Protein AF-A0A5D0N642-F1 (afdb_monomer)

Solvent-accessible surface area (backbone atoms only — not comparable to full-atom values): 5488 Å² total; per-residue (Å²): 142,86,66,70,70,62,64,48,64,75,60,44,54,64,56,33,59,50,26,50,65,41,88,51,66,59,34,16,53,26,15,46,52,34,44,53,44,52,48,53,48,49,54,50,59,72,63,65,53,91,85,62,79,57,62,70,54,52,51,53,39,54,51,25,53,49,47,30,53,48,34,47,31,75,74,67,41,74,80,82,49,94,80,71,66,70,82,74,84,73,77,76,131

Mean predicted aligned error: 10.46 Å

Foldseek 3Di:
DPPPPVVVLVVCVVVLVVQCVDPDPQSNVLSVQLVVLSVVLVVVVVVVDPPDDCVVSVVSNVVSVVSNVVSVCVVQNDDPGPPPDDPPPPPDD

Secondary structure (DSSP, 8-state):
--SSSTHHHHHTHHHHHHHHT-SSHHHHHHHHHHHHHHHHHHHHHHHT-TT---HHHHHH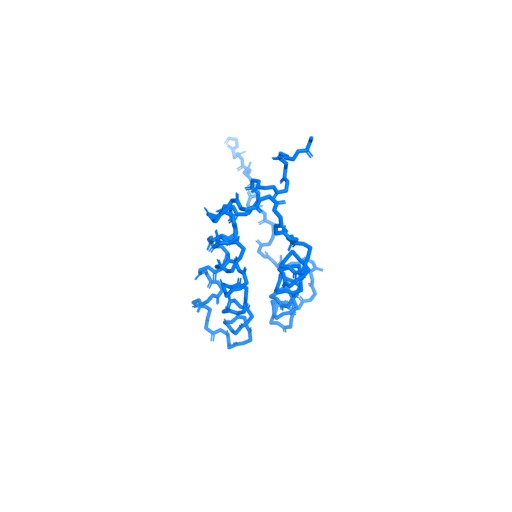HHHHHHHHHHHHHHHH-SSSPTT-S--------

Radius of gyration: 16.3 Å; Cα contacts (8 Å, |Δi|>4): 53; chains: 1; bounding box: 43×40×38 Å

Structure (mmCIF, N/CA/C/O backbone):
data_AF-A0A5D0N642-F1
#
_entry.id   AF-A0A5D0N642-F1
#
loop_
_atom_site.group_PDB
_atom_site.id
_atom_site.type_symbol
_atom_site.label_atom_id
_atom_site.label_alt_id
_atom_site.label_comp_id
_atom_site.label_asym_id
_atom_site.label_entity_id
_atom_site.label_seq_id
_atom_site.pdbx_PDB_ins_code
_atom_site.Cartn_x
_atom_site.Cartn_y
_atom_site.Cartn_z
_atom_site.occupancy
_atom_site.B_iso_or_equiv
_atom_site.auth_seq_id
_atom_site.auth_comp_id
_atom_site.auth_asym_id
_atom_site.auth_atom_id
_atom_site.pdbx_PDB_model_num
ATOM 1 N N . MET A 1 1 ? 1.787 10.768 -24.835 1.00 31.72 1 MET A N 1
ATOM 2 C CA . MET A 1 1 ? 0.779 11.005 -23.782 1.00 31.72 1 MET A CA 1
ATOM 3 C C . MET A 1 1 ? 1.179 10.164 -22.568 1.00 31.72 1 MET A C 1
ATOM 5 O O . MET A 1 1 ? 0.619 9.105 -22.330 1.00 31.72 1 MET A O 1
ATOM 9 N N . ILE A 1 2 ? 2.244 10.592 -21.881 1.00 37.59 2 ILE A N 1
ATOM 10 C CA . ILE A 1 2 ? 2.811 9.983 -20.662 1.00 37.59 2 ILE A CA 1
ATOM 11 C C . ILE A 1 2 ? 2.779 11.100 -19.616 1.00 37.59 2 ILE A C 1
ATOM 13 O O . ILE A 1 2 ? 3.811 11.646 -19.264 1.00 37.59 2 ILE A O 1
ATOM 17 N N . GLU A 1 3 ? 1.594 11.596 -19.259 1.00 36.56 3 GLU A N 1
ATOM 18 C CA . GLU A 1 3 ? 1.528 12.842 -18.468 1.00 36.56 3 GLU A CA 1
ATOM 19 C C . GLU A 1 3 ? 0.594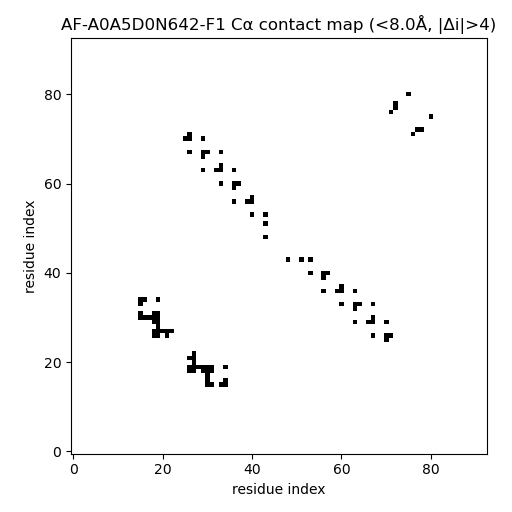 12.771 -17.258 1.00 36.56 3 GLU A C 1
ATOM 21 O O . GLU A 1 3 ? 0.799 13.515 -16.308 1.00 36.56 3 GLU A O 1
ATOM 26 N N . GLU A 1 4 ? -0.341 11.818 -17.182 1.00 40.00 4 GLU A N 1
ATOM 27 C CA . GLU A 1 4 ? -1.217 11.710 -16.000 1.00 40.00 4 GLU A CA 1
ATOM 28 C C . GLU A 1 4 ? -0.904 10.538 -15.063 1.00 40.00 4 GLU A C 1
ATOM 30 O O . GLU A 1 4 ? -1.169 10.630 -13.862 1.00 40.00 4 GLU A O 1
ATOM 35 N N . GLN A 1 5 ? -0.319 9.443 -15.561 1.00 40.00 5 GLN A N 1
ATOM 36 C CA . GLN A 1 5 ? 0.075 8.330 -14.686 1.00 40.00 5 GLN A CA 1
ATOM 37 C C . GLN A 1 5 ? 1.383 8.616 -13.941 1.00 40.00 5 GLN A C 1
ATOM 39 O O . GLN A 1 5 ? 1.475 8.301 -12.756 1.00 40.00 5 GLN A O 1
ATOM 44 N N . ASP A 1 6 ? 2.342 9.278 -14.592 1.00 39.47 6 ASP A N 1
ATOM 45 C CA . ASP A 1 6 ? 3.670 9.560 -14.032 1.00 39.47 6 ASP A CA 1
ATOM 46 C C . ASP A 1 6 ? 3.614 10.613 -12.904 1.00 39.47 6 ASP A C 1
ATOM 48 O O . ASP A 1 6 ? 4.233 10.464 -11.854 1.00 39.47 6 ASP A O 1
ATOM 52 N N . LEU A 1 7 ? 2.734 11.616 -13.020 1.00 36.53 7 LEU A N 1
ATOM 53 C CA . LEU A 1 7 ? 2.523 12.630 -11.974 1.00 36.53 7 LEU A CA 1
ATOM 54 C C . LEU A 1 7 ? 1.867 12.086 -10.690 1.00 36.53 7 LEU A C 1
ATOM 56 O O . LEU A 1 7 ? 1.963 12.710 -9.630 1.00 36.53 7 LEU A O 1
ATOM 60 N N . ARG A 1 8 ? 1.234 10.905 -10.732 1.00 44.44 8 ARG A N 1
ATOM 61 C CA . ARG A 1 8 ? 0.721 10.246 -9.516 1.00 44.44 8 ARG A CA 1
ATOM 62 C C . ARG A 1 8 ? 1.818 9.531 -8.719 1.00 44.44 8 ARG A C 1
ATOM 64 O O . ARG A 1 8 ? 1.622 9.320 -7.519 1.00 44.44 8 ARG A O 1
ATOM 71 N N . PHE A 1 9 ? 2.968 9.211 -9.323 1.00 45.25 9 PHE A N 1
ATOM 72 C CA . PHE A 1 9 ? 4.080 8.536 -8.639 1.00 45.25 9 PHE A CA 1
ATOM 73 C C . PHE A 1 9 ? 4.704 9.400 -7.536 1.00 45.25 9 PHE A C 1
ATOM 75 O O . PHE A 1 9 ? 4.999 8.890 -6.456 1.00 45.25 9 PHE A O 1
ATOM 82 N N . THR A 1 10 ? 4.815 10.716 -7.741 1.00 44.38 10 THR A N 1
ATOM 83 C CA . THR A 1 10 ? 5.340 11.651 -6.726 1.00 44.38 10 THR A CA 1
ATOM 84 C C . THR A 1 10 ? 4.343 11.927 -5.592 1.00 44.38 10 THR A C 1
ATOM 86 O O . THR A 1 10 ? 4.744 12.254 -4.474 1.00 44.38 10 THR A O 1
ATOM 89 N N . SER A 1 11 ? 3.042 11.735 -5.842 1.00 52.50 11 SER A N 1
ATOM 90 C CA . SER A 1 11 ? 1.963 12.050 -4.893 1.00 52.50 11 SER A CA 1
ATOM 91 C C . SER A 1 11 ? 1.639 10.920 -3.905 1.00 52.50 11 SER A C 1
ATOM 93 O O . SER A 1 11 ? 1.119 11.183 -2.817 1.00 52.50 11 SER A O 1
ATOM 95 N N . ASN A 1 12 ? 1.969 9.663 -4.222 1.00 54.66 12 ASN A N 1
ATOM 96 C CA . ASN A 1 12 ? 1.691 8.530 -3.328 1.00 54.66 12 ASN A CA 1
ATOM 97 C C . ASN A 1 12 ? 2.640 8.446 -2.125 1.00 54.66 12 ASN A C 1
ATOM 99 O O . ASN A 1 12 ? 2.287 7.819 -1.126 1.00 54.66 12 ASN A O 1
ATOM 103 N N . SER A 1 13 ? 3.791 9.124 -2.161 1.00 61.41 13 SER A N 1
ATOM 104 C CA . SER A 1 13 ? 4.765 9.153 -1.060 1.00 61.41 13 SER A CA 1
ATOM 105 C C . SER A 1 13 ? 4.123 9.538 0.277 1.00 61.41 13 SER A C 1
ATOM 107 O O . SER A 1 13 ? 4.392 8.917 1.302 1.00 61.41 13 SER A O 1
ATOM 109 N N . GLY A 1 14 ? 3.202 10.510 0.276 1.00 67.50 14 GLY A N 1
ATOM 110 C CA . GLY A 1 14 ? 2.483 10.914 1.487 1.00 67.50 14 GLY A CA 1
ATOM 111 C C . GLY A 1 14 ? 1.555 9.826 2.040 1.00 67.50 14 GLY A C 1
ATOM 112 O O . GL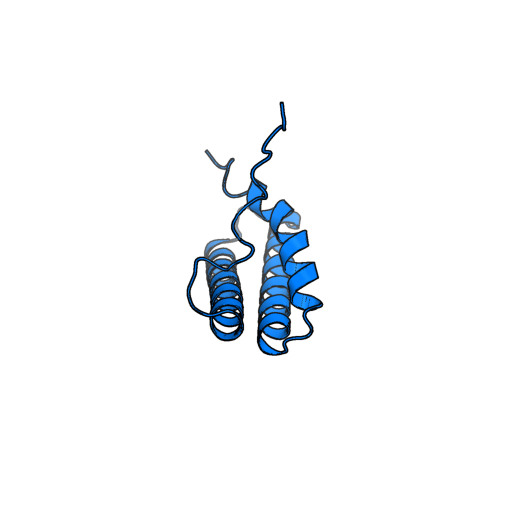Y A 1 14 ? 1.479 9.641 3.253 1.00 67.50 14 GLY A O 1
ATOM 113 N N . ILE A 1 15 ? 0.875 9.082 1.165 1.00 71.25 15 ILE A N 1
ATOM 114 C CA . ILE A 1 15 ? -0.038 7.992 1.546 1.00 71.25 15 ILE A CA 1
ATOM 115 C C . ILE A 1 15 ? 0.762 6.800 2.075 1.00 71.25 15 ILE A C 1
ATOM 117 O O . ILE A 1 15 ? 0.439 6.271 3.136 1.00 71.25 15 ILE A O 1
ATOM 121 N N . VAL A 1 16 ? 1.848 6.439 1.389 1.00 75.88 16 VAL A N 1
ATOM 122 C CA . VAL A 1 16 ? 2.768 5.370 1.797 1.00 75.88 16 VAL A CA 1
ATOM 123 C C . VAL A 1 16 ? 3.349 5.656 3.177 1.00 75.88 16 VAL A C 1
ATOM 125 O O . VAL A 1 16 ? 3.254 4.825 4.076 1.00 75.88 16 VAL A O 1
ATOM 128 N N . MET A 1 17 ? 3.884 6.861 3.387 1.00 78.25 17 MET A N 1
ATOM 129 C CA . MET A 1 17 ? 4.487 7.239 4.666 1.00 78.25 17 MET A CA 1
ATOM 130 C C . MET A 1 17 ? 3.478 7.261 5.819 1.00 78.25 17 MET A C 1
ATOM 132 O O . MET A 1 17 ? 3.848 6.974 6.957 1.00 78.25 17 MET A O 1
ATOM 136 N N . ARG A 1 18 ? 2.209 7.589 5.546 1.00 79.69 18 ARG A N 1
ATOM 137 C CA . ARG A 1 18 ? 1.127 7.497 6.537 1.00 79.69 18 ARG A CA 1
ATOM 138 C C . ARG A 1 18 ? 0.759 6.043 6.830 1.00 79.69 18 ARG A C 1
ATOM 140 O O . ARG A 1 18 ? 0.649 5.692 7.999 1.00 79.69 18 ARG A O 1
ATOM 147 N N . ALA A 1 19 ? 0.641 5.199 5.805 1.00 80.31 19 ALA A N 1
ATOM 148 C CA . ALA A 1 19 ? 0.325 3.779 5.961 1.00 80.31 19 ALA A CA 1
ATOM 149 C C . ALA A 1 19 ? 1.409 3.032 6.755 1.00 80.31 19 ALA A C 1
ATOM 151 O O . ALA A 1 19 ? 1.092 2.312 7.692 1.00 80.31 19 ALA A O 1
ATOM 152 N N . VAL A 1 20 ? 2.694 3.282 6.479 1.00 82.88 20 VAL A N 1
ATOM 153 C CA . VAL A 1 20 ? 3.828 2.693 7.226 1.00 82.88 20 VAL A CA 1
ATOM 154 C C . VAL A 1 20 ? 3.821 3.076 8.715 1.00 82.88 20 VAL A C 1
ATOM 156 O O . VAL A 1 20 ? 4.378 2.359 9.545 1.00 82.88 20 VAL A O 1
ATOM 159 N N . LYS A 1 21 ? 3.190 4.198 9.072 1.00 84.62 21 LYS A N 1
ATOM 160 C CA . LYS A 1 21 ? 3.049 4.670 10.457 1.00 84.62 21 LYS A CA 1
ATOM 161 C C . LYS A 1 21 ? 1.707 4.291 11.092 1.00 84.62 21 LYS A C 1
ATOM 163 O O . LYS A 1 21 ? 1.434 4.738 12.203 1.00 84.62 21 LYS A O 1
ATOM 168 N N . ALA A 1 22 ? 0.868 3.513 10.410 1.00 85.25 22 ALA A N 1
ATOM 169 C CA . ALA A 1 22 ? -0.424 3.109 10.943 1.00 85.25 22 ALA A CA 1
ATOM 170 C C . ALA A 1 22 ? -0.261 2.243 12.202 1.00 85.25 22 ALA A C 1
ATOM 172 O O . ALA A 1 22 ? 0.644 1.411 12.298 1.00 85.25 22 ALA A O 1
ATOM 173 N N . THR A 1 23 ? -1.162 2.445 13.165 1.00 88.88 23 THR A N 1
ATOM 174 C CA . THR A 1 23 ? -1.259 1.611 14.371 1.00 88.88 23 THR A CA 1
ATOM 175 C C . THR A 1 23 ? -1.804 0.223 14.043 1.00 88.88 23 THR A C 1
ATOM 177 O O . THR A 1 23 ? -1.424 -0.750 14.688 1.00 88.88 23 THR A O 1
ATOM 180 N N . ASP A 1 24 ? -2.671 0.131 13.030 1.00 89.38 24 ASP A N 1
ATOM 181 C CA . ASP A 1 24 ? -3.181 -1.147 12.548 1.00 89.38 24 ASP A CA 1
ATOM 182 C C . ASP A 1 24 ? -2.058 -1.952 11.863 1.00 89.38 24 ASP A C 1
ATOM 184 O O . ASP A 1 24 ? -1.417 -1.442 10.933 1.00 89.38 24 ASP A O 1
ATOM 188 N N . PRO A 1 25 ? -1.789 -3.195 12.306 1.00 88.81 25 PRO A N 1
ATOM 189 C CA . PRO A 1 25 ? -0.694 -3.991 11.770 1.00 88.81 25 PRO A CA 1
ATOM 190 C C . PRO A 1 25 ? -0.896 -4.364 10.296 1.00 88.81 25 PRO A C 1
ATOM 192 O O . PRO A 1 25 ? 0.084 -4.361 9.553 1.00 88.81 25 PRO A O 1
ATOM 195 N N . GLY A 1 26 ? -2.131 -4.611 9.847 1.00 88.69 26 GLY A N 1
ATOM 196 C CA . GLY A 1 26 ? -2.425 -4.971 8.457 1.00 88.69 26 GLY A CA 1
ATOM 197 C C . GLY A 1 26 ? -2.177 -3.810 7.494 1.00 88.69 26 GLY A C 1
ATOM 198 O O . GLY A 1 26 ? -1.494 -3.965 6.478 1.00 88.69 26 GLY A O 1
ATOM 199 N N . VAL A 1 27 ? -2.648 -2.613 7.848 1.00 88.50 27 VAL A N 1
ATOM 200 C CA . VAL A 1 27 ? -2.392 -1.378 7.092 1.00 88.50 27 VAL A CA 1
ATOM 201 C C . VAL A 1 27 ? -0.902 -1.034 7.097 1.00 88.50 27 VAL A C 1
ATOM 203 O O . VAL A 1 27 ? -0.360 -0.633 6.064 1.00 88.50 27 VAL A O 1
ATOM 206 N N . ARG A 1 28 ? -0.213 -1.232 8.228 1.00 89.88 28 ARG A N 1
ATOM 207 C CA . ARG A 1 28 ? 1.231 -0.994 8.338 1.00 89.88 28 ARG A CA 1
ATOM 208 C C . ARG A 1 28 ? 2.042 -1.907 7.428 1.00 89.88 28 ARG A C 1
ATOM 210 O O . ARG A 1 28 ? 2.900 -1.419 6.695 1.00 89.88 28 ARG A O 1
ATOM 217 N N . GLU A 1 29 ? 1.774 -3.209 7.450 1.00 90.81 29 GLU A N 1
ATOM 218 C CA . GLU A 1 29 ? 2.459 -4.184 6.596 1.00 90.81 29 GLU A CA 1
ATOM 219 C C . GLU A 1 29 ? 2.193 -3.928 5.111 1.00 90.81 29 GLU A C 1
ATOM 221 O O . GLU A 1 29 ? 3.122 -3.932 4.299 1.00 90.81 29 GLU A O 1
ATOM 226 N N . ALA A 1 30 ? 0.942 -3.642 4.742 1.00 88.44 30 ALA A N 1
ATOM 227 C CA . ALA A 1 30 ? 0.601 -3.285 3.369 1.00 88.44 30 ALA A CA 1
ATOM 228 C C . ALA A 1 30 ? 1.296 -1.982 2.931 1.00 88.44 30 ALA A C 1
ATOM 230 O O . ALA A 1 30 ? 1.827 -1.900 1.821 1.00 88.44 30 ALA A O 1
ATOM 231 N N . GLY A 1 31 ? 1.376 -0.991 3.826 1.00 87.75 31 GLY A N 1
ATOM 232 C CA . GLY A 1 31 ? 2.131 0.243 3.618 1.00 87.75 31 GLY A CA 1
ATOM 233 C C . GLY A 1 31 ? 3.625 -0.002 3.396 1.00 87.75 31 GLY A C 1
ATOM 234 O O . GLY A 1 31 ? 4.214 0.596 2.497 1.00 87.75 31 GLY A O 1
ATOM 235 N N . GLN A 1 32 ? 4.238 -0.914 4.156 1.00 90.31 32 GLN A N 1
ATOM 236 C CA . GLN A 1 32 ? 5.645 -1.297 3.987 1.00 90.31 32 GLN A CA 1
ATOM 237 C C . GLN A 1 32 ? 5.898 -1.986 2.642 1.00 90.31 32 GLN A C 1
ATOM 239 O O . GLN A 1 32 ? 6.871 -1.659 1.962 1.00 90.31 32 GLN A O 1
ATOM 244 N N . ARG A 1 33 ? 5.008 -2.890 2.213 1.00 88.94 33 ARG A N 1
ATOM 245 C CA . ARG A 1 33 ? 5.100 -3.532 0.889 1.00 88.94 33 ARG A CA 1
ATOM 246 C C . ARG A 1 33 ? 5.003 -2.505 -0.235 1.00 88.94 33 ARG A C 1
ATOM 248 O O . ARG A 1 33 ? 5.807 -2.538 -1.163 1.00 88.94 33 ARG A O 1
ATOM 255 N N . LEU A 1 34 ? 4.077 -1.553 -0.122 1.00 87.62 34 LEU A N 1
ATOM 256 C CA . LEU A 1 34 ? 3.960 -0.467 -1.092 1.00 87.62 34 LEU A CA 1
ATOM 257 C C . LEU A 1 34 ? 5.204 0.434 -1.096 1.00 87.62 34 LEU A C 1
ATOM 259 O O . LEU A 1 34 ? 5.654 0.831 -2.169 1.00 87.62 34 LEU A O 1
ATOM 263 N N . ALA A 1 35 ? 5.807 0.707 0.065 1.00 86.88 35 ALA A N 1
ATOM 264 C CA . ALA A 1 35 ? 7.049 1.476 0.163 1.00 86.88 35 ALA A CA 1
ATOM 265 C C . ALA A 1 35 ? 8.222 0.801 -0.564 1.00 86.88 35 ALA A C 1
ATOM 267 O O . ALA A 1 35 ? 8.955 1.475 -1.287 1.00 86.88 35 ALA A O 1
ATOM 268 N N . LEU A 1 36 ? 8.376 -0.518 -0.413 1.00 87.12 36 LEU A N 1
ATOM 269 C CA . LEU A 1 36 ? 9.432 -1.285 -1.080 1.00 87.12 36 LEU A CA 1
ATOM 270 C C . LEU A 1 36 ? 9.306 -1.213 -2.603 1.00 87.12 36 LEU A C 1
ATOM 272 O O . LEU A 1 36 ? 10.261 -0.841 -3.278 1.00 87.12 36 LEU A O 1
ATOM 276 N N . VAL A 1 37 ? 8.113 -1.475 -3.140 1.00 85.62 37 VAL A N 1
ATOM 277 C CA . VAL A 1 37 ? 7.891 -1.436 -4.594 1.00 85.62 37 VAL A CA 1
ATOM 278 C C . VAL A 1 37 ? 7.988 -0.006 -5.142 1.00 85.62 37 VAL A C 1
ATOM 280 O O . VAL A 1 37 ? 8.467 0.203 -6.253 1.00 85.62 37 VAL A O 1
ATOM 283 N N . THR A 1 38 ? 7.596 1.002 -4.353 1.00 82.81 38 THR A N 1
ATOM 284 C CA . THR A 1 38 ? 7.777 2.419 -4.722 1.00 82.81 38 THR A CA 1
ATOM 285 C C . THR A 1 38 ? 9.254 2.786 -4.813 1.00 82.81 38 THR A C 1
ATOM 287 O O . THR A 1 38 ? 9.654 3.477 -5.747 1.00 82.81 38 THR A O 1
ATOM 290 N N . LYS A 1 39 ? 10.077 2.294 -3.881 1.00 83.88 39 LYS A N 1
ATOM 291 C CA . LYS A 1 39 ? 11.528 2.471 -3.937 1.00 83.88 39 LYS A CA 1
ATOM 292 C C . LYS A 1 39 ? 12.120 1.795 -5.173 1.00 83.88 39 LYS A C 1
ATOM 294 O O . LYS A 1 39 ? 12.868 2.440 -5.891 1.00 83.88 39 LYS A O 1
ATOM 299 N N . GLU A 1 40 ? 11.751 0.544 -5.449 1.00 82.88 40 GLU A N 1
ATOM 300 C CA . GLU A 1 40 ? 12.218 -0.174 -6.644 1.00 82.88 40 GLU A CA 1
ATOM 301 C C . GLU A 1 40 ? 11.867 0.580 -7.935 1.00 82.88 40 GLU A C 1
ATOM 303 O O . GLU A 1 40 ? 12.717 0.737 -8.806 1.00 82.88 40 GLU A O 1
ATOM 308 N N . ALA A 1 41 ? 10.643 1.105 -8.043 1.00 79.88 41 ALA A N 1
ATOM 309 C CA . ALA A 1 41 ? 10.233 1.921 -9.185 1.00 79.88 41 ALA A CA 1
ATOM 310 C C . ALA A 1 41 ? 11.036 3.226 -9.295 1.00 79.88 41 ALA A C 1
ATOM 312 O O . ALA A 1 41 ? 11.467 3.586 -10.388 1.00 79.88 41 ALA A O 1
ATOM 313 N N . GLY A 1 42 ? 11.277 3.908 -8.170 1.00 77.75 42 GLY A N 1
ATOM 314 C CA . GLY A 1 42 ? 12.116 5.106 -8.123 1.00 77.75 42 GLY A CA 1
ATOM 315 C C . GLY A 1 42 ? 13.562 4.827 -8.534 1.00 77.75 42 GLY A C 1
ATOM 316 O O . GLY A 1 42 ? 14.127 5.577 -9.323 1.00 77.75 42 GLY A O 1
ATOM 317 N N . ASP A 1 43 ? 14.141 3.717 -8.074 1.00 82.69 43 ASP A N 1
ATOM 318 C CA . ASP A 1 43 ? 15.498 3.302 -8.436 1.00 82.69 43 ASP A CA 1
ATOM 319 C C . ASP A 1 43 ? 15.605 2.993 -9.944 1.00 82.69 43 ASP A C 1
ATOM 321 O O . ASP A 1 43 ? 16.606 3.338 -10.574 1.00 82.69 43 ASP A O 1
ATOM 325 N N . LEU A 1 44 ? 14.572 2.390 -10.549 1.00 79.31 44 LEU A N 1
ATOM 326 C CA . LEU A 1 44 ? 14.510 2.162 -11.999 1.00 79.31 44 LEU A CA 1
ATOM 327 C C . LEU A 1 44 ? 14.355 3.467 -12.789 1.00 79.31 44 LEU A C 1
ATOM 329 O O . LEU A 1 44 ? 15.042 3.650 -13.793 1.00 79.31 44 LEU A O 1
ATOM 333 N N . PHE A 1 45 ? 13.514 4.388 -12.315 1.00 74.69 45 PHE A N 1
ATOM 334 C CA . PHE A 1 45 ? 13.352 5.710 -12.921 1.00 74.69 45 PHE A CA 1
ATOM 335 C C . PHE A 1 45 ? 14.663 6.507 -12.893 1.00 74.69 45 PHE A C 1
ATOM 337 O O . PHE A 1 45 ? 15.073 7.065 -13.906 1.00 74.69 45 PHE A O 1
ATOM 344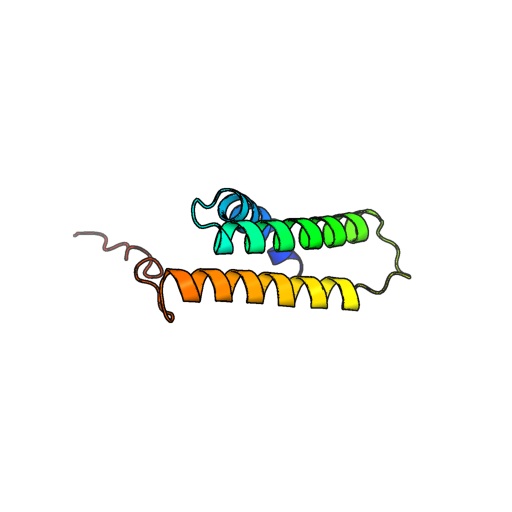 N N . VAL A 1 46 ? 15.368 6.506 -11.755 1.00 75.44 46 VAL A N 1
ATOM 345 C CA . VAL A 1 46 ? 16.667 7.183 -11.601 1.00 75.44 46 VAL A CA 1
ATOM 346 C C . VAL A 1 46 ? 17.738 6.562 -12.497 1.00 75.44 46 VAL A C 1
ATOM 348 O O . VAL A 1 46 ? 18.562 7.288 -13.051 1.00 75.44 46 VAL A O 1
ATOM 351 N N . ARG A 1 47 ? 17.736 5.232 -12.662 1.00 77.94 47 ARG A N 1
ATOM 352 C CA . ARG A 1 47 ? 18.660 4.547 -13.580 1.00 77.94 47 ARG A CA 1
ATOM 353 C C . ARG A 1 47 ? 18.440 4.944 -15.039 1.00 77.94 47 ARG A C 1
ATOM 355 O O . ARG A 1 47 ? 19.411 4.913 -15.788 1.00 77.94 47 ARG A O 1
ATOM 362 N N . ASN A 1 48 ? 17.215 5.331 -15.412 1.00 69.31 48 ASN A N 1
ATOM 363 C CA . ASN A 1 48 ? 16.846 5.844 -16.736 1.00 69.31 48 ASN A CA 1
ATOM 364 C C . ASN A 1 48 ? 17.405 4.994 -17.896 1.00 69.31 48 ASN A C 1
ATOM 366 O O . ASN A 1 48 ? 17.905 5.516 -18.893 1.00 69.31 48 ASN A O 1
ATOM 370 N N . ASP A 1 49 ? 17.373 3.671 -17.728 1.00 75.44 49 ASP A N 1
ATOM 371 C CA . ASP A 1 49 ? 17.850 2.719 -18.725 1.00 75.44 49 ASP A CA 1
ATOM 372 C C . ASP A 1 49 ? 16.698 2.383 -19.692 1.00 75.44 49 ASP A C 1
ATOM 374 O O . ASP A 1 49 ? 15.710 1.772 -19.271 1.00 75.44 49 ASP A O 1
ATOM 378 N N . PRO A 1 50 ? 16.792 2.761 -20.981 1.00 71.44 50 PRO A N 1
ATOM 379 C CA . PRO A 1 50 ? 15.731 2.534 -21.961 1.00 71.44 50 PRO A CA 1
ATOM 380 C C . PRO A 1 50 ? 15.517 1.050 -22.305 1.00 71.44 50 PRO A C 1
ATOM 382 O O . PRO A 1 50 ? 14.521 0.722 -22.948 1.00 71.44 50 PRO A O 1
ATOM 385 N N . GLY A 1 51 ? 16.428 0.154 -21.909 1.00 79.56 51 GLY A N 1
ATOM 386 C CA . GLY A 1 51 ? 16.284 -1.294 -22.075 1.00 79.56 51 GLY A CA 1
ATOM 387 C C . GLY A 1 51 ? 15.531 -1.985 -20.935 1.00 79.56 51 GLY A C 1
ATOM 388 O O . GLY A 1 51 ? 15.256 -3.183 -21.027 1.00 79.56 51 GLY A O 1
ATOM 389 N N . VAL A 1 52 ? 15.201 -1.266 -19.858 1.00 80.25 52 VAL A N 1
ATOM 390 C CA . VAL A 1 52 ? 14.502 -1.841 -18.707 1.00 80.25 52 VAL A CA 1
ATOM 391 C C . VAL A 1 52 ? 13.000 -1.907 -18.966 1.00 80.25 52 VAL A C 1
ATOM 393 O O . VAL A 1 52 ? 12.330 -0.891 -19.142 1.00 80.25 52 VAL A O 1
ATOM 396 N N . ASP A 1 53 ? 12.449 -3.118 -18.894 1.00 79.44 53 ASP A N 1
ATOM 397 C CA . ASP A 1 53 ? 11.005 -3.326 -18.856 1.00 79.44 53 ASP A CA 1
ATOM 398 C C . ASP A 1 53 ? 10.434 -2.929 -17.483 1.00 79.44 53 ASP A C 1
ATOM 40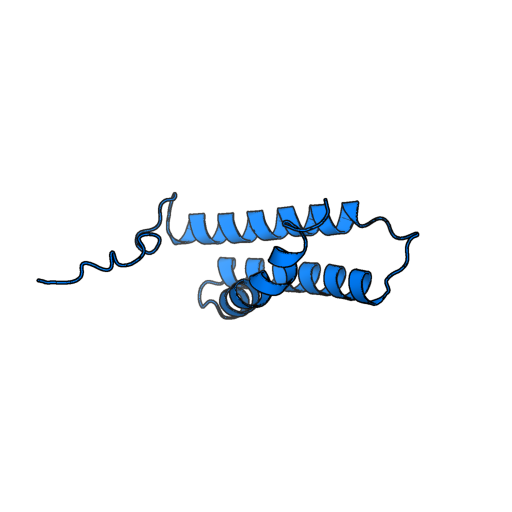0 O O . ASP A 1 53 ? 10.712 -3.551 -16.453 1.00 79.44 53 ASP A O 1
ATOM 404 N N . LEU A 1 54 ? 9.608 -1.882 -17.473 1.00 80.00 54 LEU A N 1
ATOM 405 C CA . LEU A 1 54 ? 8.923 -1.383 -16.278 1.00 80.00 54 LEU A CA 1
ATOM 406 C C . LEU A 1 54 ? 7.635 -2.159 -15.958 1.00 80.00 54 LEU A C 1
ATOM 408 O O . LEU A 1 54 ? 7.090 -2.010 -14.861 1.00 80.00 54 LEU A O 1
ATOM 412 N N . GLY A 1 55 ? 7.143 -2.999 -16.875 1.00 83.50 55 GLY A N 1
ATOM 413 C CA . GLY A 1 55 ? 5.901 -3.761 -16.737 1.00 83.50 55 GLY A CA 1
ATOM 414 C C . GLY A 1 55 ? 5.808 -4.566 -15.434 1.00 83.50 55 GLY A C 1
ATOM 415 O O . GLY A 1 55 ? 4.843 -4.382 -14.684 1.00 83.50 55 GLY A O 1
ATOM 416 N N . PRO A 1 56 ? 6.812 -5.394 -15.085 1.00 86.31 56 PRO A N 1
ATOM 417 C CA . PRO A 1 56 ? 6.813 -6.170 -13.843 1.00 86.31 56 PRO A CA 1
ATOM 418 C C . PRO A 1 56 ? 6.792 -5.312 -12.571 1.00 86.31 56 PRO A C 1
ATOM 420 O O . PRO A 1 56 ? 6.193 -5.689 -11.561 1.00 86.31 56 PRO A O 1
ATOM 423 N N . THR A 1 57 ? 7.446 -4.151 -12.590 1.00 83.94 57 THR A N 1
ATOM 424 C CA . THR A 1 57 ? 7.462 -3.226 -11.447 1.00 83.94 57 THR A CA 1
ATOM 425 C C . THR A 1 57 ? 6.122 -2.507 -11.307 1.00 83.94 57 THR A C 1
ATOM 427 O O . THR A 1 57 ? 5.582 -2.428 -10.203 1.00 83.94 57 THR A O 1
ATOM 430 N N . ASN A 1 58 ? 5.516 -2.092 -12.420 1.00 81.50 58 ASN A N 1
ATOM 431 C CA . ASN A 1 58 ? 4.178 -1.501 -12.438 1.00 81.50 58 ASN A CA 1
ATOM 432 C C . ASN A 1 58 ? 3.101 -2.492 -11.969 1.00 81.50 58 ASN A C 1
ATOM 434 O O . ASN A 1 58 ? 2.213 -2.113 -11.203 1.00 81.50 58 ASN A O 1
ATOM 438 N N . ALA A 1 59 ? 3.200 -3.767 -12.360 1.00 87.06 59 ALA A N 1
ATOM 439 C CA . ALA A 1 59 ? 2.296 -4.820 -11.895 1.00 87.06 59 ALA A CA 1
ATOM 440 C C . ALA A 1 59 ? 2.380 -5.006 -10.371 1.00 87.06 59 ALA A C 1
ATOM 442 O O . ALA A 1 59 ? 1.364 -4.926 -9.678 1.00 87.06 59 ALA A O 1
ATOM 443 N N . ARG A 1 60 ? 3.600 -5.139 -9.830 1.00 85.38 60 ARG A N 1
ATOM 444 C CA . ARG A 1 60 ? 3.826 -5.226 -8.377 1.00 85.38 60 ARG A CA 1
ATOM 445 C C . ARG A 1 60 ? 3.312 -3.994 -7.636 1.00 85.38 60 ARG A C 1
ATOM 447 O O . ARG A 1 60 ? 2.815 -4.116 -6.518 1.00 85.38 60 ARG A O 1
ATOM 454 N N . MET A 1 61 ? 3.402 -2.814 -8.246 1.00 84.31 61 MET A N 1
ATOM 455 C CA . MET A 1 61 ? 2.898 -1.586 -7.640 1.00 84.31 61 MET A CA 1
ATOM 456 C C . MET A 1 61 ? 1.371 -1.571 -7.575 1.00 84.31 61 MET A C 1
ATOM 458 O O . MET A 1 61 ? 0.812 -1.250 -6.525 1.00 84.31 61 MET A O 1
ATOM 462 N N . ALA A 1 62 ? 0.698 -1.957 -8.660 1.00 85.12 62 ALA A N 1
ATOM 463 C CA . ALA A 1 62 ? -0.756 -2.076 -8.687 1.00 85.12 62 ALA A CA 1
ATOM 464 C C . ALA A 1 62 ? -1.254 -3.089 -7.643 1.00 85.12 62 ALA A C 1
ATOM 466 O O . ALA A 1 62 ? -2.227 -2.824 -6.933 1.00 85.12 62 ALA A O 1
ATOM 467 N N . ASP A 1 63 ? -0.554 -4.212 -7.491 1.00 87.50 63 ASP A N 1
ATOM 468 C CA . ASP A 1 63 ? -0.890 -5.224 -6.490 1.00 87.50 63 ASP A CA 1
ATOM 469 C C . ASP A 1 63 ? -0.652 -4.728 -5.060 1.00 87.50 63 ASP A C 1
ATOM 471 O O . ASP A 1 63 ? -1.502 -4.929 -4.191 1.00 87.50 63 ASP A O 1
ATOM 475 N N . ALA A 1 64 ? 0.437 -3.998 -4.805 1.00 88.06 64 ALA A N 1
ATOM 476 C CA . ALA A 1 64 ? 0.687 -3.397 -3.497 1.00 88.06 64 ALA A CA 1
ATOM 477 C C . ALA A 1 64 ? -0.361 -2.324 -3.135 1.00 88.06 64 ALA A C 1
ATOM 479 O O . ALA A 1 64 ? -0.825 -2.269 -1.994 1.00 88.06 64 ALA A O 1
ATOM 480 N N . GLN A 1 65 ? -0.792 -1.509 -4.105 1.00 87.06 65 GLN A N 1
ATOM 481 C CA . GLN A 1 65 ? -1.879 -0.541 -3.918 1.00 87.06 65 GLN A CA 1
ATOM 482 C C . GLN A 1 65 ? -3.213 -1.233 -3.613 1.00 87.06 65 GLN A C 1
ATOM 484 O O . GLN A 1 65 ? -3.932 -0.809 -2.707 1.00 87.06 65 GLN A O 1
ATOM 489 N N . ARG A 1 66 ? -3.537 -2.316 -4.333 1.00 88.00 66 ARG A N 1
ATOM 490 C CA . ARG A 1 66 ? -4.727 -3.138 -4.060 1.00 88.00 66 ARG A CA 1
ATOM 491 C C . ARG A 1 66 ? -4.664 -3.780 -2.679 1.00 88.00 66 ARG A C 1
ATOM 493 O O . ARG A 1 66 ? -5.666 -3.761 -1.973 1.00 88.00 66 ARG A O 1
ATOM 500 N N . GLY A 1 67 ? -3.501 -4.287 -2.274 1.00 88.31 67 GLY A N 1
ATOM 501 C CA . GLY A 1 67 ? -3.286 -4.856 -0.944 1.00 88.31 67 GLY A CA 1
ATOM 502 C C . GLY A 1 67 ? -3.527 -3.838 0.170 1.00 88.31 67 GLY A C 1
ATOM 503 O O . GLY A 1 67 ? -4.238 -4.134 1.126 1.00 88.31 67 GLY A O 1
ATOM 504 N N . LEU A 1 68 ? -3.019 -2.611 0.015 1.00 88.00 68 LEU A N 1
ATOM 505 C CA . LEU A 1 68 ? -3.283 -1.526 0.963 1.00 88.00 68 LEU A CA 1
ATOM 506 C C . LEU A 1 68 ? -4.770 -1.153 1.011 1.00 88.00 68 LEU A C 1
ATOM 508 O O . LEU A 1 68 ? -5.325 -0.975 2.092 1.00 88.00 68 LEU A O 1
ATOM 512 N N . LEU A 1 69 ? -5.433 -1.072 -0.145 1.00 88.19 69 LEU A N 1
ATOM 513 C CA . LEU A 1 69 ? -6.871 -0.813 -0.205 1.00 88.19 69 LEU A CA 1
ATOM 514 C C . LEU A 1 69 ? -7.684 -1.925 0.476 1.00 88.19 69 LEU A C 1
ATOM 516 O O . LEU A 1 69 ? -8.661 -1.619 1.159 1.00 88.19 69 LEU A O 1
ATOM 520 N N . SER A 1 70 ? -7.279 -3.187 0.313 1.00 88.56 70 SER A N 1
ATOM 521 C CA . SER A 1 70 ? -7.899 -4.334 0.984 1.00 88.56 70 SER A CA 1
ATOM 522 C C . SER A 1 70 ? -7.741 -4.231 2.495 1.00 88.56 70 SER A C 1
ATOM 524 O O . SER A 1 70 ? -8.744 -4.252 3.191 1.00 88.56 70 SER A O 1
ATOM 526 N N . ALA A 1 71 ? -6.525 -3.991 2.996 1.00 88.44 71 ALA A N 1
ATOM 527 C CA . ALA A 1 71 ? -6.277 -3.840 4.431 1.00 88.44 71 ALA A CA 1
ATOM 528 C C . ALA A 1 71 ? -7.109 -2.700 5.047 1.00 88.44 71 ALA A C 1
ATOM 530 O O . ALA A 1 71 ? -7.705 -2.854 6.110 1.00 88.44 71 ALA A O 1
ATOM 531 N N . CYS A 1 72 ? -7.221 -1.565 4.350 1.00 86.25 72 CYS A N 1
ATOM 532 C CA . CYS A 1 72 ? -8.105 -0.483 4.781 1.00 86.25 72 CYS A CA 1
ATOM 533 C C . CYS A 1 72 ? -9.593 -0.879 4.731 1.00 86.25 72 CYS A C 1
ATOM 535 O O . CYS A 1 72 ? -10.370 -0.414 5.557 1.00 86.25 72 CYS A O 1
ATOM 537 N N . THR A 1 73 ? -10.006 -1.714 3.774 1.00 86.25 73 THR A N 1
ATOM 538 C CA . THR A 1 73 ? -11.392 -2.206 3.667 1.00 86.25 73 THR A CA 1
ATOM 539 C C . THR A 1 73 ? -11.715 -3.198 4.783 1.00 86.25 73 THR A C 1
ATOM 541 O O . THR A 1 73 ? -12.801 -3.136 5.345 1.00 86.25 73 THR A O 1
ATOM 544 N N . ASP A 1 74 ? -10.768 -4.055 5.156 1.00 88.31 74 ASP A N 1
ATOM 545 C CA . ASP A 1 74 ? -10.920 -4.984 6.278 1.00 88.31 74 ASP A CA 1
ATOM 546 C C . ASP A 1 74 ? -11.029 -4.226 7.612 1.00 88.31 74 ASP A C 1
ATOM 548 O O . ASP A 1 74 ? -11.807 -4.609 8.484 1.00 88.31 74 ASP A O 1
ATOM 552 N N . LEU A 1 75 ? -10.303 -3.109 7.749 1.00 86.38 75 LEU A N 1
ATOM 553 C CA . LEU A 1 75 ? -10.319 -2.267 8.947 1.00 86.38 75 LEU A CA 1
ATOM 554 C C . LEU A 1 75 ? -11.566 -1.372 9.057 1.00 86.38 75 LEU A C 1
ATOM 556 O O . LEU A 1 75 ? -12.149 -1.251 10.133 1.00 86.38 75 LEU A O 1
ATOM 560 N N . PHE A 1 76 ? -11.954 -0.698 7.971 1.00 85.19 76 PHE A N 1
ATOM 561 C CA . PHE A 1 76 ? -13.008 0.327 7.982 1.00 85.19 76 PHE A CA 1
ATOM 562 C C . PHE A 1 76 ? -14.339 -0.137 7.376 1.00 85.19 76 PHE A C 1
ATOM 564 O O . PHE A 1 76 ? -15.307 0.624 7.371 1.00 85.19 76 PHE A O 1
ATOM 571 N N . GLY A 1 77 ? -14.403 -1.362 6.855 1.00 84.00 77 GLY A N 1
ATOM 572 C CA . GLY A 1 77 ? -15.539 -1.876 6.098 1.00 84.00 77 GLY A CA 1
ATOM 573 C C . GLY A 1 77 ? -15.543 -1.435 4.630 1.00 84.00 77 GLY A C 1
ATOM 574 O O . GLY A 1 77 ? -14.631 -0.764 4.130 1.00 84.00 77 GLY A O 1
ATOM 575 N N . ALA A 1 78 ? -16.598 -1.837 3.914 1.00 83.06 78 ALA A N 1
ATOM 576 C CA . ALA A 1 78 ? -16.778 -1.506 2.504 1.00 83.06 78 ALA A CA 1
ATOM 577 C C . ALA A 1 78 ? -16.888 0.013 2.282 1.00 83.06 78 ALA A C 1
ATOM 579 O O . ALA A 1 78 ? -17.481 0.741 3.075 1.00 83.06 78 ALA A O 1
ATOM 580 N N . ARG A 1 79 ? -16.325 0.490 1.167 1.00 76.69 79 ARG A N 1
ATOM 581 C CA . ARG A 1 79 ? -16.427 1.895 0.740 1.00 76.69 79 ARG A CA 1
ATOM 582 C C . ARG A 1 79 ? -17.885 2.268 0.395 1.00 76.69 79 ARG A C 1
ATOM 584 O O . ARG A 1 79 ? -18.607 1.398 -0.094 1.00 76.69 79 ARG A O 1
ATOM 591 N N . PRO A 1 80 ? -18.286 3.550 0.521 1.00 74.69 80 PRO A N 1
A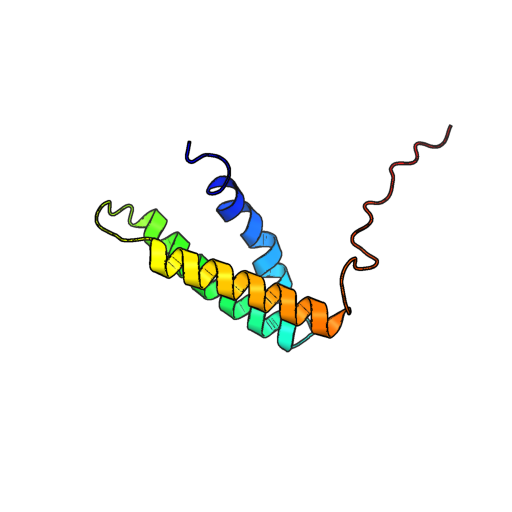TOM 592 C CA . PRO A 1 80 ? -17.470 4.711 0.895 1.00 74.69 80 PRO A CA 1
ATOM 593 C C . PRO A 1 80 ? -17.197 4.786 2.402 1.00 74.69 80 PRO A C 1
ATOM 595 O O . PRO A 1 80 ? -18.066 4.509 3.220 1.00 74.69 80 PRO A O 1
ATOM 598 N N . TRP A 1 81 ? -15.976 5.173 2.772 1.00 74.50 81 TRP A N 1
ATOM 599 C CA . TRP A 1 81 ? -15.614 5.344 4.180 1.00 74.50 81 TRP A CA 1
ATOM 600 C C . TRP A 1 81 ? -16.131 6.684 4.720 1.00 74.50 81 TRP A C 1
ATOM 602 O O . TRP A 1 81 ? -16.137 7.666 3.974 1.00 74.50 81 TRP A O 1
ATOM 612 N N . PRO A 1 82 ? -16.481 6.784 6.015 1.00 67.25 82 PRO A N 1
ATOM 613 C CA . PRO A 1 82 ? -17.123 7.974 6.592 1.00 67.25 82 PRO A CA 1
ATOM 614 C C . PRO A 1 82 ? -16.279 9.261 6.524 1.00 67.25 82 PRO A C 1
ATOM 616 O O . PRO A 1 82 ? -16.792 10.349 6.734 1.00 67.25 82 PRO A O 1
ATOM 619 N N . PHE A 1 83 ? -14.987 9.160 6.209 1.00 70.81 83 PHE A N 1
ATOM 620 C CA . PHE A 1 83 ? -14.055 10.283 6.048 1.00 70.81 83 PHE A CA 1
ATOM 621 C C . PHE A 1 83 ? -13.742 10.621 4.577 1.00 70.81 83 PHE A C 1
ATOM 623 O O . PHE A 1 83 ? -12.838 11.409 4.302 1.00 70.81 83 PHE A O 1
ATOM 630 N N . THR A 1 84 ? -14.441 10.003 3.616 1.00 62.75 84 THR A N 1
ATOM 631 C CA . THR A 1 84 ? -14.299 10.333 2.183 1.00 62.75 84 THR A CA 1
ATOM 632 C C . THR A 1 84 ? -15.175 11.502 1.734 1.00 62.75 84 THR A C 1
ATOM 634 O O . THR A 1 84 ? -14.931 12.060 0.663 1.00 62.75 84 THR A O 1
ATOM 637 N N . GLU A 1 85 ? -16.122 11.942 2.564 1.00 55.66 85 GLU A N 1
ATOM 638 C CA . GLU A 1 85 ? -16.802 13.218 2.365 1.00 55.66 85 GLU A CA 1
ATOM 639 C C . GLU A 1 85 ? -15.818 14.348 2.691 1.00 55.66 85 GLU A C 1
ATOM 641 O O . GLU A 1 85 ? -15.431 14.557 3.842 1.00 55.66 85 GLU A O 1
ATOM 646 N N . LYS A 1 86 ? -15.361 15.082 1.665 1.00 52.69 86 LYS A N 1
ATOM 647 C CA . LYS A 1 86 ? -14.725 16.384 1.905 1.00 52.69 86 LYS A CA 1
ATOM 648 C C . LYS A 1 86 ? -15.714 17.221 2.722 1.00 52.69 86 LYS A C 1
ATOM 650 O O . LYS A 1 86 ? -16.893 17.211 2.364 1.00 52.69 86 LYS A O 1
ATOM 655 N N . PRO A 1 87 ? -15.276 17.972 3.751 1.00 46.53 87 PRO A N 1
ATOM 656 C CA . PRO A 1 87 ? -16.150 18.961 4.357 1.00 46.53 87 PRO A CA 1
ATOM 657 C C . PRO A 1 87 ? -16.632 19.866 3.228 1.00 46.53 87 PRO A C 1
ATOM 659 O O . PRO A 1 87 ? -15.826 20.515 2.556 1.00 46.53 87 PRO A O 1
ATOM 662 N N . SER A 1 88 ? -17.936 19.821 2.957 1.00 44.12 88 SER A N 1
ATOM 663 C CA . SER A 1 88 ? -18.566 20.759 2.047 1.00 44.12 88 SER A CA 1
ATOM 664 C C . SER A 1 88 ? -18.202 22.129 2.596 1.00 44.12 88 SER A C 1
ATOM 666 O O . SER A 1 88 ? -18.498 22.420 3.757 1.00 44.12 88 SER A O 1
ATOM 668 N N . THR A 1 89 ? -17.482 22.942 1.827 1.00 49.78 89 THR A N 1
ATOM 669 C CA . THR A 1 89 ? -17.294 24.355 2.149 1.00 49.78 89 THR A CA 1
ATOM 670 C C . THR A 1 89 ? -18.656 25.014 1.983 1.00 49.78 89 TH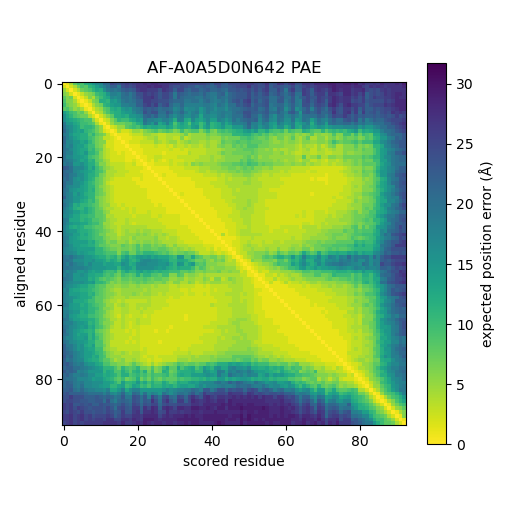R A C 1
ATOM 672 O O . THR A 1 89 ? -18.934 25.662 0.978 1.00 49.78 89 THR A O 1
ATOM 675 N N . ALA A 1 90 ? -19.545 24.769 2.941 1.00 46.97 90 ALA A N 1
ATOM 676 C CA . ALA A 1 90 ? -20.733 25.554 3.156 1.00 46.97 90 ALA A CA 1
ATOM 677 C C . ALA A 1 90 ? -20.230 26.890 3.698 1.00 46.97 90 ALA A C 1
ATOM 679 O O . ALA A 1 90 ? -20.047 27.076 4.899 1.00 46.97 90 ALA A O 1
ATOM 680 N N . THR A 1 91 ? -19.900 27.786 2.772 1.00 46.97 91 THR A N 1
ATOM 681 C CA . THR A 1 91 ? -19.849 29.217 3.033 1.00 46.97 91 THR A CA 1
ATOM 682 C C . THR A 1 91 ? -21.193 29.592 3.651 1.00 46.97 91 THR A C 1
ATOM 684 O O . THR A 1 91 ? -22.213 29.586 2.964 1.00 46.97 91 THR A O 1
ATOM 687 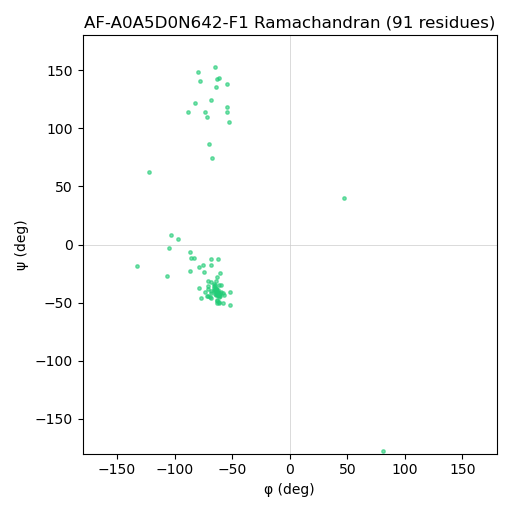N N . SER A 1 92 ? -21.206 29.827 4.962 1.00 42.91 92 SER A N 1
ATOM 688 C CA . SER A 1 92 ? -22.339 30.454 5.634 1.00 42.91 92 SER A CA 1
ATOM 689 C C . SER A 1 92 ? -22.499 31.881 5.112 1.00 42.91 92 SER A C 1
ATOM 691 O O . SER A 1 92 ? -21.503 32.590 4.953 1.00 42.91 92 SER A O 1
ATOM 693 N N . ASN A 1 93 ? -23.754 32.234 4.826 1.00 44.06 93 ASN A N 1
ATOM 694 C CA . ASN A 1 93 ? -24.247 33.573 4.485 1.00 44.06 93 ASN A CA 1
ATOM 695 C C . ASN A 1 93 ? -23.778 34.663 5.454 1.00 44.06 93 ASN A C 1
ATOM 697 O O . ASN A 1 93 ? -23.692 34.367 6.669 1.00 44.06 93 ASN A O 1
#

Sequence (93 aa):
MIEEQDLRFTSNSGIVMRAVKATDPGVREAGQRLALVTKEAGDLFVRNDPG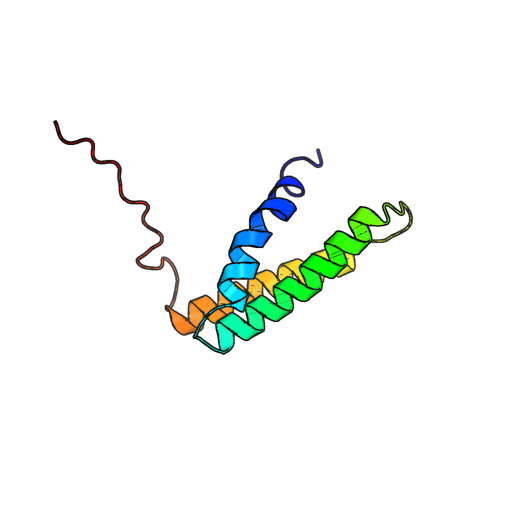VDLGPTNARMADAQRGLLSACTDLFGARPWPFTEKPSTATSN

pLDDT: mean 73.72, std 17.17, range [31.72, 90.81]

Nearest PDB structures (foldseek):
  4q4a-assembly1_A  TM=5.952E-01  e=7.399E+00  Thermotoga maritima MSB8